Protein AF-A0A896TCZ3-F1 (afdb_monomer_lite)

InterPro domains:
  IPR009899 Antirestriction [PF07275] (6-73)
  IPR041895 Antirestriction protein ArdA, domain 1 [G3DSA:3.10.20.480] (1-64)

Foldseek 3Di:
DDFKKFKKWQVLCVVVVNIQIDIDGPPDDVVVVCVRRVLDPVRHNDMFTPDIDDPVPDDDGRPDDSVVVNVVVVVVVVVVPPDD

Secondary structure (DSSP, 8-state):
-PPPEEEEEEHHHHHTT---EEEEESS--HHHHHHHHT-BTTTBS-EEEEEEE--TT----TT--HHHHHHHHHHHHHHHTS--

Sequence (84 aa):
METPKIYVVNLNSYNNMKTRGRWYDLPVDFRQIQRDLLLDEEHGEEFAIHDFENFYGYKVGEYSSIKELNVTLSQVFRVTNVEF

pLDDT: mean 89.64, std 13.73, range [44.5, 98.62]

Organism: Lactococcus lactis subsp. cremoris (NCBI:txid1359)

Radius of gyration: 14.14 Å; chains: 1; bounding box: 35×20×46 Å

Structure (mmCIF, N/CA/C/O backbone):
data_AF-A0A896TCZ3-F1
#
_entry.id   AF-A0A896TCZ3-F1
#
loop_
_atom_site.group_PDB
_atom_site.id
_atom_site.type_symbol
_atom_site.label_atom_id
_atom_site.label_alt_id
_atom_site.label_comp_id
_atom_site.label_asym_id
_atom_site.label_entity_id
_atom_site.label_seq_id
_atom_site.pdbx_PDB_ins_code
_atom_site.Cartn_x
_atom_site.Cartn_y
_atom_site.Cartn_z
_atom_site.occupancy
_atom_site.B_iso_or_equiv
_atom_site.auth_seq_id
_atom_site.auth_comp_id
_atom_site.auth_asym_id
_atom_site.auth_atom_id
_atom_site.pdbx_PDB_model_num
ATOM 1 N N . MET A 1 1 ? -19.468 -4.433 12.784 1.00 67.00 1 MET A N 1
ATOM 2 C CA . MET A 1 1 ? -18.838 -3.534 11.795 1.00 67.00 1 MET A CA 1
ATOM 3 C C . MET A 1 1 ? -18.126 -4.394 10.776 1.00 67.00 1 MET A C 1
ATOM 5 O O . MET A 1 1 ? -17.546 -5.399 11.170 1.00 67.00 1 MET A O 1
ATOM 9 N N . GLU A 1 2 ? -18.214 -4.041 9.499 1.00 82.38 2 GLU A N 1
ATOM 10 C CA . GLU A 1 2 ? -17.406 -4.686 8.463 1.00 82.38 2 GLU A CA 1
ATOM 11 C C . GLU A 1 2 ? -15.925 -4.330 8.628 1.00 82.38 2 GLU A C 1
ATOM 13 O O . GLU A 1 2 ? -15.598 -3.244 9.119 1.00 82.38 2 GLU A O 1
ATOM 18 N N . THR A 1 3 ? -15.046 -5.249 8.227 1.00 89.19 3 THR A N 1
ATOM 19 C CA . THR A 1 3 ? -13.594 -5.077 8.314 1.00 89.19 3 THR A CA 1
ATOM 20 C C . THR A 1 3 ? -13.135 -3.956 7.372 1.00 89.19 3 THR A C 1
ATOM 22 O O . THR A 1 3 ? -13.496 -3.990 6.194 1.00 89.19 3 THR A O 1
ATOM 25 N N . PRO A 1 4 ? -12.345 -2.980 7.855 1.00 92.75 4 PRO A N 1
ATOM 26 C CA . PRO A 1 4 ? -11.721 -1.946 7.032 1.00 92.75 4 PRO A CA 1
ATOM 27 C C . PRO A 1 4 ? -10.797 -2.534 5.972 1.00 92.75 4 PRO A C 1
ATOM 29 O O . PRO A 1 4 ? -10.032 -3.459 6.263 1.00 92.75 4 PRO A O 1
ATOM 32 N N . LYS A 1 5 ? -10.847 -1.974 4.761 1.00 96.00 5 LYS A N 1
ATOM 33 C CA . LYS A 1 5 ? -10.080 -2.474 3.615 1.00 96.00 5 LYS A CA 1
ATOM 34 C C . LYS A 1 5 ? -9.440 -1.350 2.834 1.00 96.00 5 LYS A C 1
ATOM 36 O O . LYS A 1 5 ? -10.004 -0.265 2.729 1.00 96.00 5 LYS A O 1
ATOM 41 N N . ILE A 1 6 ? -8.292 -1.637 2.239 1.00 97.94 6 ILE A N 1
ATOM 42 C CA . ILE A 1 6 ? -7.595 -0.722 1.332 1.00 97.94 6 ILE A CA 1
ATOM 43 C C . ILE A 1 6 ? -7.281 -1.421 0.015 1.00 97.94 6 ILE A C 1
ATOM 45 O O . ILE A 1 6 ? -6.897 -2.594 0.002 1.00 97.94 6 ILE A O 1
ATOM 49 N N . TYR A 1 7 ? -7.424 -0.693 -1.085 1.00 98.31 7 TYR A N 1
ATOM 50 C CA . TYR A 1 7 ? -6.972 -1.113 -2.401 1.00 98.31 7 TYR A CA 1
ATOM 51 C C . TYR A 1 7 ? -5.610 -0.491 -2.683 1.00 98.31 7 TYR A C 1
ATOM 53 O O . TYR A 1 7 ? -5.485 0.727 -2.833 1.00 98.31 7 TYR A O 1
ATOM 61 N N . VAL A 1 8 ? -4.586 -1.338 -2.734 1.00 98.62 8 VAL A N 1
ATOM 62 C CA . VAL A 1 8 ? -3.190 -0.921 -2.895 1.00 98.62 8 VAL A CA 1
ATOM 63 C C . VAL A 1 8 ? -2.699 -1.314 -4.278 1.00 98.62 8 VAL A C 1
ATOM 65 O O . VAL A 1 8 ? -2.961 -2.434 -4.723 1.00 98.62 8 VAL A O 1
ATOM 68 N N . VAL A 1 9 ? -1.965 -0.419 -4.938 1.00 98.44 9 VAL A N 1
ATOM 69 C CA . VAL A 1 9 ? -1.355 -0.649 -6.254 1.00 98.44 9 VAL A CA 1
ATOM 70 C C . VAL A 1 9 ? 0.162 -0.490 -6.207 1.00 98.44 9 VAL A C 1
ATOM 72 O O . VAL A 1 9 ? 0.667 0.364 -5.485 1.00 98.44 9 VAL A O 1
ATOM 75 N N . ASN A 1 10 ? 0.888 -1.267 -7.014 1.00 98.56 10 ASN A N 1
ATOM 76 C CA . ASN A 1 10 ? 2.291 -0.994 -7.342 1.00 98.56 10 ASN A CA 1
ATOM 77 C C . ASN A 1 10 ? 2.347 0.165 -8.359 1.00 98.56 10 ASN A C 1
ATOM 79 O O . ASN A 1 10 ? 1.787 0.051 -9.460 1.00 98.56 10 ASN A O 1
ATOM 83 N N . LEU A 1 11 ? 3.035 1.257 -8.017 1.00 97.81 11 LEU A N 1
ATOM 84 C CA . LEU A 1 11 ? 3.058 2.483 -8.824 1.00 97.81 11 LEU A CA 1
ATOM 85 C C . LEU A 1 11 ? 3.791 2.320 -10.157 1.00 97.81 11 LEU A C 1
ATOM 87 O O . LEU A 1 11 ? 3.334 2.841 -11.175 1.00 97.81 11 LEU A O 1
ATOM 91 N N . ASN A 1 12 ? 4.884 1.558 -10.196 1.00 98.06 12 ASN A N 1
ATOM 92 C CA . ASN A 1 12 ? 5.586 1.277 -11.446 1.00 98.06 12 ASN A CA 1
ATOM 93 C C . ASN A 1 12 ? 4.661 0.543 -12.428 1.00 98.06 12 ASN A C 1
ATOM 95 O O . ASN A 1 12 ? 4.528 0.941 -13.587 1.00 98.06 12 ASN A O 1
ATOM 99 N N . SER A 1 13 ? 3.951 -0.479 -11.951 1.00 97.31 13 SER A N 1
ATOM 100 C CA . SER A 1 13 ? 3.003 -1.233 -12.772 1.00 97.31 13 SER A CA 1
ATOM 101 C C . SER A 1 13 ? 1.836 -0.367 -13.263 1.00 97.31 13 SER A C 1
ATOM 103 O O . SER A 1 13 ? 1.423 -0.491 -14.417 1.00 97.31 13 SER A O 1
ATOM 105 N N . TYR A 1 14 ? 1.347 0.545 -12.417 1.00 97.00 14 TYR A N 1
ATOM 106 C CA . TYR A 1 14 ? 0.275 1.481 -12.740 1.00 97.00 14 TYR A CA 1
ATOM 107 C C . TYR A 1 14 ? 0.700 2.468 -13.836 1.00 97.00 14 TYR A C 1
ATOM 109 O O . TYR A 1 14 ? 0.035 2.576 -14.867 1.00 97.00 14 TYR A O 1
ATOM 117 N N . ASN A 1 15 ? 1.866 3.099 -13.673 1.00 96.81 15 ASN A N 1
ATOM 118 C CA . ASN A 1 15 ? 2.418 4.057 -14.636 1.00 96.81 15 ASN A CA 1
ATOM 119 C C . ASN A 1 15 ? 2.721 3.424 -16.004 1.00 96.81 15 ASN A C 1
ATOM 121 O O . ASN A 1 15 ? 2.662 4.099 -17.029 1.00 96.81 15 ASN A O 1
ATOM 125 N N . ASN A 1 16 ? 2.999 2.118 -16.035 1.00 96.69 16 ASN A N 1
ATOM 126 C CA . ASN A 1 16 ? 3.263 1.359 -17.258 1.00 96.69 16 ASN A CA 1
ATOM 127 C C . ASN A 1 16 ? 2.017 0.670 -17.849 1.00 96.69 16 ASN A C 1
ATOM 129 O O . ASN A 1 16 ? 2.160 -0.214 -18.697 1.00 96.69 16 ASN A O 1
ATOM 133 N N . MET A 1 17 ? 0.803 1.031 -17.408 1.00 95.62 17 MET A N 1
ATOM 134 C CA . MET A 1 17 ? -0.468 0.441 -17.871 1.00 95.62 17 MET A CA 1
ATOM 135 C C . MET A 1 17 ? -0.550 -1.091 -17.694 1.00 95.62 17 MET A C 1
ATOM 137 O O . MET A 1 17 ? -1.267 -1.781 -18.418 1.00 95.62 17 MET A O 1
ATOM 141 N N . LYS A 1 18 ? 0.186 -1.638 -16.720 1.00 94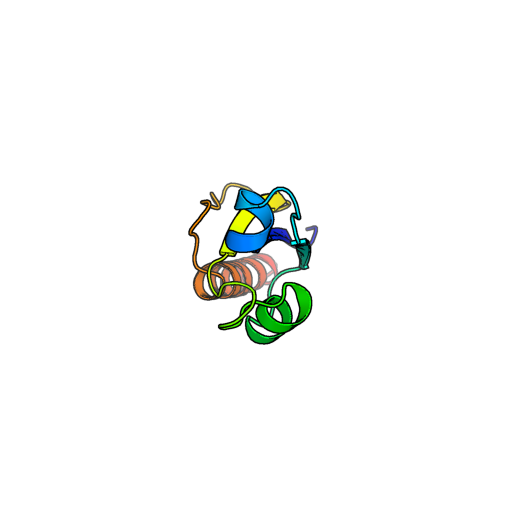.75 18 LYS A N 1
ATOM 142 C CA . LYS A 1 18 ? 0.221 -3.063 -16.345 1.00 94.75 18 LYS A CA 1
ATOM 143 C C . LYS A 1 18 ? -0.174 -3.238 -14.878 1.00 94.75 18 LYS A C 1
ATOM 145 O O . LYS A 1 18 ? 0.452 -4.012 -14.157 1.00 94.75 18 LYS A O 1
ATOM 150 N N . THR A 1 19 ? -1.168 -2.469 -14.435 1.00 94.81 19 THR A N 1
ATOM 151 C CA . THR A 1 19 ? -1.516 -2.279 -13.024 1.00 94.81 19 THR A CA 1
ATOM 152 C C . THR A 1 19 ? -1.636 -3.592 -12.260 1.00 94.81 19 THR A C 1
ATOM 154 O O . THR A 1 19 ? -2.479 -4.438 -12.563 1.00 94.81 19 THR A O 1
ATOM 157 N N . ARG A 1 20 ? -0.822 -3.715 -11.214 1.00 97.06 20 ARG A N 1
ATOM 158 C CA . ARG A 1 20 ? -0.916 -4.736 -10.175 1.00 97.06 20 ARG A CA 1
ATOM 159 C C . ARG A 1 20 ? -1.493 -4.075 -8.935 1.00 97.06 20 ARG A C 1
ATOM 161 O O . ARG A 1 20 ? -0.819 -3.274 -8.290 1.00 97.06 20 ARG A O 1
ATOM 168 N N . GLY A 1 21 ? -2.744 -4.395 -8.629 1.00 97.88 21 GLY A N 1
ATOM 169 C CA . GLY A 1 21 ? -3.426 -3.911 -7.438 1.00 97.88 21 GLY A CA 1
ATOM 170 C C . GLY A 1 21 ? -4.259 -4.997 -6.778 1.00 97.88 21 GLY A C 1
ATOM 171 O O . GLY A 1 21 ? -4.665 -5.963 -7.430 1.00 97.88 21 GLY A O 1
ATOM 172 N N . ARG A 1 22 ? -4.479 -4.862 -5.471 1.00 98.62 22 ARG A N 1
ATOM 173 C CA . ARG A 1 22 ? -5.238 -5.829 -4.670 1.00 98.62 22 ARG A CA 1
ATOM 174 C C . ARG A 1 22 ? -5.874 -5.157 -3.453 1.00 98.62 22 ARG A C 1
ATOM 176 O O . ARG A 1 22 ? -5.327 -4.209 -2.897 1.00 98.62 22 ARG A O 1
ATOM 183 N N . TRP A 1 23 ? -7.028 -5.687 -3.051 1.00 98.44 23 TRP A N 1
ATOM 184 C CA . TRP A 1 23 ? -7.698 -5.360 -1.795 1.00 98.44 23 TRP A CA 1
ATOM 185 C C . TRP A 1 23 ? -7.091 -6.127 -0.621 1.00 98.44 23 TRP A C 1
ATOM 187 O O . TRP A 1 23 ? -6.867 -7.335 -0.723 1.00 98.44 23 TRP A O 1
ATOM 197 N N . TYR A 1 24 ? -6.897 -5.437 0.501 1.00 98.00 24 TYR A N 1
ATOM 198 C CA . TYR A 1 24 ? -6.417 -6.022 1.750 1.00 98.00 24 TYR A CA 1
ATOM 199 C C . TYR A 1 24 ? -7.328 -5.642 2.907 1.00 98.00 24 TYR A C 1
ATOM 201 O O . TYR A 1 24 ? -7.593 -4.459 3.126 1.00 98.00 24 TYR A O 1
ATOM 209 N N . ASP A 1 25 ? -7.751 -6.650 3.663 1.00 96.00 25 ASP A N 1
ATOM 210 C CA . ASP A 1 25 ? -8.393 -6.464 4.958 1.00 96.00 25 ASP A CA 1
ATOM 211 C C . ASP A 1 25 ? -7.343 -6.033 5.987 1.00 96.00 25 ASP A C 1
ATOM 213 O O . ASP A 1 25 ? -6.233 -6.569 6.015 1.00 96.00 25 ASP A O 1
ATOM 217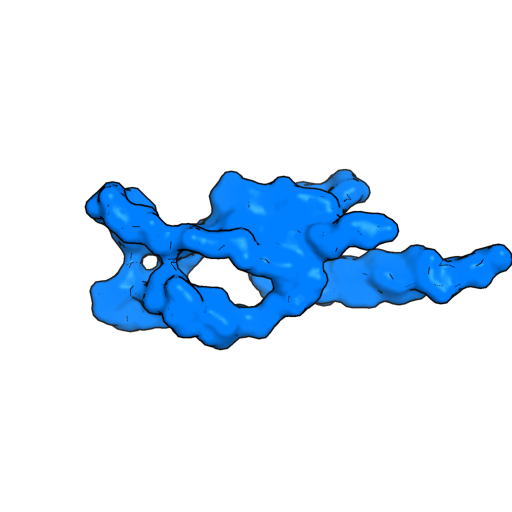 N N . LEU A 1 26 ? -7.694 -5.074 6.841 1.00 93.50 26 LEU A N 1
ATOM 218 C CA . LEU A 1 26 ? -6.814 -4.598 7.900 1.00 93.50 26 LEU A CA 1
ATOM 219 C C . LEU A 1 26 ? -7.126 -5.270 9.253 1.00 93.50 26 LEU A C 1
ATOM 221 O O . LEU A 1 26 ? -8.296 -5.491 9.576 1.00 93.50 26 LEU A O 1
ATOM 225 N N . PRO A 1 27 ? -6.103 -5.533 10.091 1.00 94.62 27 PRO A N 1
ATOM 226 C CA . PRO A 1 27 ? -4.695 -5.229 9.849 1.00 94.62 27 PRO A CA 1
ATOM 227 C C . PRO A 1 27 ? -4.028 -6.197 8.856 1.00 94.62 27 PRO A C 1
ATOM 229 O O . PRO A 1 27 ? -4.310 -7.391 8.864 1.00 94.62 27 PRO A O 1
ATOM 232 N N . VAL A 1 28 ? -3.094 -5.683 8.050 1.00 95.75 28 VAL A N 1
ATOM 233 C CA . VAL A 1 28 ? -2.338 -6.461 7.049 1.00 95.75 28 VAL A CA 1
ATOM 234 C C . VAL A 1 28 ? -0.831 -6.360 7.285 1.00 95.75 28 VAL A C 1
ATOM 236 O O . VAL A 1 28 ? -0.315 -5.288 7.612 1.00 95.75 28 VAL A O 1
ATOM 239 N N . ASP A 1 29 ? -0.098 -7.462 7.112 1.00 96.50 29 ASP A N 1
ATOM 240 C CA . ASP A 1 29 ? 1.369 -7.430 7.110 1.00 96.50 29 ASP A CA 1
ATOM 241 C C . ASP A 1 29 ? 1.871 -6.781 5.813 1.00 96.50 29 ASP A C 1
ATOM 243 O O . ASP A 1 29 ? 1.547 -7.224 4.711 1.00 96.50 29 ASP A O 1
ATOM 247 N N . PHE A 1 30 ? 2.715 -5.756 5.927 1.00 96.38 30 PHE A N 1
ATOM 248 C CA . PHE A 1 30 ? 3.300 -5.102 4.761 1.00 96.38 30 PHE A CA 1
ATOM 249 C C . PHE A 1 30 ? 4.093 -6.078 3.878 1.00 96.38 30 PHE A C 1
ATOM 251 O O . PHE A 1 30 ? 4.050 -5.967 2.654 1.00 96.38 30 PHE A O 1
ATOM 258 N N . ARG A 1 31 ? 4.736 -7.100 4.461 1.00 97.56 31 ARG A N 1
ATOM 259 C CA . ARG A 1 31 ? 5.455 -8.127 3.684 1.00 97.56 31 ARG A CA 1
ATOM 260 C C . ARG A 1 31 ? 4.528 -8.937 2.782 1.00 97.56 31 ARG A C 1
ATOM 262 O O . ARG A 1 31 ? 4.964 -9.425 1.740 1.00 97.56 31 ARG A O 1
ATOM 269 N N . GLN A 1 32 ? 3.261 -9.094 3.170 1.00 98.12 32 GLN A N 1
ATOM 270 C CA . GLN A 1 32 ? 2.254 -9.712 2.315 1.00 98.12 32 GLN A CA 1
ATOM 271 C C . GLN A 1 32 ? 1.970 -8.822 1.103 1.00 98.12 32 GLN A C 1
ATOM 273 O O . GLN A 1 32 ? 2.019 -9.319 -0.017 1.00 98.12 32 GLN A O 1
ATOM 278 N N . ILE A 1 33 ? 1.766 -7.516 1.313 1.00 98.19 33 ILE A N 1
ATOM 279 C CA . ILE A 1 33 ? 1.555 -6.550 0.222 1.00 98.19 33 ILE A CA 1
ATOM 280 C C . ILE A 1 33 ? 2.747 -6.560 -0.742 1.00 98.19 33 ILE A C 1
ATOM 282 O O . ILE A 1 33 ? 2.552 -6.645 -1.952 1.00 98.19 33 ILE A O 1
ATOM 286 N N . GLN A 1 34 ? 3.977 -6.534 -0.216 1.00 98.12 34 GLN A N 1
ATOM 287 C CA . GLN A 1 34 ? 5.187 -6.562 -1.043 1.00 98.12 34 GLN A CA 1
ATOM 288 C C . GLN A 1 34 ? 5.244 -7.799 -1.942 1.00 98.12 34 GLN A C 1
ATOM 290 O O . GLN A 1 34 ? 5.512 -7.683 -3.135 1.00 98.12 34 GLN A O 1
ATOM 295 N N . ARG A 1 35 ? 4.952 -8.982 -1.390 1.00 98.12 35 ARG A N 1
ATOM 296 C CA . ARG A 1 35 ? 4.939 -10.234 -2.157 1.00 98.12 35 ARG A CA 1
ATOM 297 C C . ARG A 1 35 ? 3.822 -10.273 -3.194 1.00 98.12 35 ARG A C 1
ATOM 299 O O . ARG A 1 35 ? 4.050 -10.704 -4.318 1.00 98.12 35 ARG A O 1
ATOM 306 N N . ASP A 1 36 ? 2.626 -9.854 -2.806 1.00 98.19 36 ASP A N 1
ATOM 307 C CA . ASP A 1 36 ? 1.435 -9.938 -3.647 1.00 98.19 36 ASP A CA 1
ATOM 308 C C . ASP A 1 36 ? 1.481 -8.952 -4.823 1.00 98.19 36 ASP A C 1
ATOM 310 O O . ASP A 1 36 ? 0.972 -9.262 -5.902 1.00 98.19 36 ASP A O 1
ATOM 314 N N . LEU A 1 37 ? 2.091 -7.777 -4.628 1.00 98.12 37 LEU A N 1
ATOM 315 C CA . LEU A 1 37 ? 2.181 -6.719 -5.641 1.00 98.12 37 LEU A CA 1
ATOM 316 C C . LEU A 1 37 ? 3.538 -6.643 -6.354 1.00 98.12 37 LEU A C 1
ATOM 318 O O . LEU A 1 37 ? 3.690 -5.795 -7.236 1.00 98.12 37 LEU A O 1
ATOM 322 N N . LEU A 1 38 ? 4.487 -7.520 -6.008 1.00 98.00 38 LEU A N 1
ATOM 323 C CA . LEU A 1 38 ? 5.875 -7.482 -6.487 1.00 98.00 38 LEU A CA 1
ATOM 324 C C . LEU A 1 38 ? 6.501 -6.103 -6.237 1.00 98.00 38 LEU A C 1
ATOM 326 O O . LEU A 1 38 ? 6.840 -5.384 -7.170 1.00 98.00 38 LEU A O 1
ATOM 330 N N . LEU A 1 39 ? 6.553 -5.691 -4.970 1.00 97.81 39 LEU A N 1
ATOM 331 C CA . LEU A 1 39 ? 7.271 -4.480 -4.568 1.00 97.81 39 LEU A CA 1
ATOM 332 C C . LEU A 1 39 ? 8.737 -4.843 -4.322 1.00 97.81 39 LEU A C 1
ATOM 334 O O . LEU A 1 39 ? 9.103 -5.239 -3.212 1.00 97.81 39 LEU A O 1
ATOM 338 N N . ASP A 1 40 ? 9.540 -4.756 -5.376 1.00 97.56 40 ASP A N 1
ATOM 339 C CA . ASP A 1 40 ? 10.964 -5.095 -5.394 1.00 97.56 40 ASP A CA 1
ATOM 340 C C . ASP A 1 40 ? 11.742 -4.206 -6.384 1.00 97.56 40 ASP A C 1
ATOM 342 O O . ASP A 1 40 ? 11.162 -3.378 -7.088 1.00 97.56 40 ASP A O 1
ATOM 346 N N . GLU A 1 41 ? 13.067 -4.363 -6.426 1.00 97.12 41 GLU A N 1
ATOM 347 C CA . GLU A 1 41 ? 13.966 -3.557 -7.264 1.00 97.12 41 GLU A CA 1
ATOM 348 C C . GLU A 1 41 ? 13.660 -3.679 -8.771 1.00 97.12 41 GLU A C 1
ATOM 350 O O . GLU A 1 41 ? 13.817 -2.711 -9.515 1.00 97.12 41 GLU A O 1
ATOM 355 N N . GLU A 1 42 ? 13.181 -4.839 -9.235 1.00 96.81 42 GLU A N 1
ATOM 356 C CA . GLU A 1 42 ? 12.899 -5.093 -10.655 1.00 96.81 42 GLU A CA 1
ATOM 357 C C . GLU A 1 42 ? 11.539 -4.520 -11.081 1.00 96.81 42 GLU A C 1
ATOM 359 O O . GLU A 1 42 ? 11.389 -3.979 -12.181 1.00 96.81 42 GLU A O 1
ATOM 364 N N . HIS A 1 43 ? 10.538 -4.623 -10.209 1.00 97.12 43 HIS A N 1
ATOM 365 C CA . HIS A 1 43 ? 9.146 -4.283 -10.503 1.00 97.12 43 HIS A CA 1
ATOM 366 C C . HIS A 1 43 ? 8.698 -2.947 -9.903 1.00 97.12 43 HIS A C 1
ATOM 368 O O . HIS A 1 43 ? 7.554 -2.547 -10.128 1.00 97.12 43 HIS A O 1
ATOM 374 N N . GLY A 1 44 ? 9.581 -2.257 -9.181 1.00 96.69 44 GLY A N 1
ATOM 375 C CA . GLY A 1 44 ? 9.323 -1.008 -8.474 1.00 96.69 44 GLY A CA 1
ATOM 376 C C . GLY A 1 44 ? 8.841 -1.235 -7.043 1.00 96.69 44 GLY A C 1
ATOM 377 O O . GLY A 1 44 ? 7.916 -2.003 -6.799 1.00 96.69 44 GLY A O 1
ATOM 378 N N . GLU A 1 45 ? 9.444 -0.516 -6.099 1.00 96.69 45 GLU A N 1
ATOM 379 C CA . GLU A 1 45 ? 9.178 -0.666 -4.661 1.00 96.69 45 GLU A CA 1
ATOM 380 C C . GLU A 1 45 ? 8.008 0.197 -4.164 1.00 96.69 45 GLU A C 1
ATOM 382 O O . GLU A 1 45 ? 7.467 -0.028 -3.079 1.00 96.69 45 GLU A O 1
ATOM 387 N N . GLU A 1 46 ? 7.618 1.201 -4.949 1.00 97.38 46 GLU A N 1
ATOM 388 C CA . GLU A 1 46 ? 6.625 2.191 -4.551 1.00 97.38 46 GLU A CA 1
ATOM 389 C C . GLU A 1 46 ? 5.190 1.689 -4.749 1.00 97.38 46 GLU A C 1
ATOM 391 O O . GLU A 1 46 ? 4.848 1.033 -5.741 1.00 97.38 46 GLU A O 1
ATOM 396 N N . PHE A 1 47 ? 4.320 2.060 -3.812 1.00 98.19 47 PHE A N 1
ATOM 397 C CA . PHE A 1 47 ? 2.902 1.733 -3.834 1.00 98.19 47 PHE A CA 1
ATOM 398 C C . PHE A 1 47 ? 2.046 2.950 -3.480 1.00 98.19 47 PHE A C 1
ATOM 400 O O . PHE A 1 47 ? 2.524 3.901 -2.863 1.00 98.19 47 PHE A O 1
ATOM 407 N N . ALA A 1 48 ? 0.765 2.883 -3.833 1.00 98.31 48 ALA A N 1
ATOM 408 C CA . ALA A 1 48 ? -0.238 3.875 -3.463 1.00 98.31 48 ALA A CA 1
ATOM 409 C C . ALA A 1 48 ? -1.562 3.205 -3.084 1.00 98.31 48 ALA A C 1
ATOM 411 O O . ALA A 1 48 ? -1.900 2.132 -3.592 1.00 98.31 48 ALA A O 1
ATOM 412 N N . ILE A 1 49 ? -2.319 3.844 -2.193 1.00 98.44 49 ILE A N 1
ATOM 413 C CA . ILE A 1 49 ? -3.691 3.458 -1.857 1.00 98.44 49 ILE A CA 1
ATOM 414 C C . ILE A 1 49 ? -4.630 4.212 -2.796 1.00 98.44 49 ILE A C 1
ATOM 416 O O . ILE A 1 49 ? -4.753 5.429 -2.711 1.00 98.44 49 ILE A O 1
ATOM 420 N N . HIS A 1 50 ? -5.288 3.501 -3.703 1.00 97.44 50 HIS A N 1
ATOM 421 C CA . HIS A 1 50 ? -6.190 4.126 -4.675 1.00 97.44 50 HIS A CA 1
ATOM 422 C C . HIS A 1 50 ? -7.651 4.120 -4.220 1.00 97.44 50 HIS A C 1
ATOM 424 O O . HIS A 1 50 ? -8.435 4.920 -4.722 1.00 97.44 50 HIS A O 1
ATOM 430 N N . ASP A 1 51 ? -8.016 3.235 -3.289 1.00 97.88 51 ASP A N 1
ATOM 431 C CA . ASP A 1 51 ? -9.375 3.158 -2.751 1.00 97.88 51 ASP A CA 1
ATOM 432 C C . ASP A 1 51 ? -9.395 2.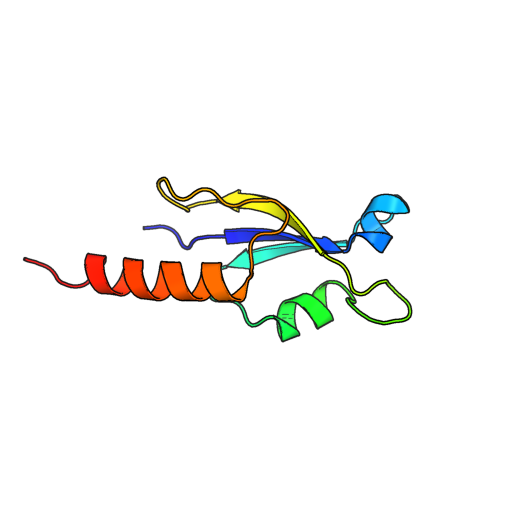562 -1.334 1.00 97.88 51 ASP A C 1
ATOM 434 O O . ASP A 1 51 ? -8.420 1.934 -0.899 1.00 97.88 51 ASP A O 1
ATOM 438 N N . PHE A 1 52 ? -10.487 2.766 -0.598 1.00 96.06 52 PHE A N 1
ATOM 439 C CA . PHE A 1 52 ? -10.667 2.245 0.756 1.00 96.06 52 PHE A CA 1
ATOM 440 C C . PHE A 1 52 ? -12.141 2.084 1.143 1.00 96.06 52 PHE A C 1
ATOM 442 O O . PHE A 1 52 ? -13.006 2.856 0.741 1.00 96.06 52 PHE A O 1
ATOM 449 N N . GLU A 1 53 ? -12.418 1.119 2.019 1.00 95.06 53 GLU A N 1
ATOM 450 C CA . GLU A 1 53 ? -13.764 0.811 2.509 1.00 95.06 53 GLU A CA 1
ATOM 451 C C . GLU A 1 53 ? -13.786 0.676 4.035 1.00 95.06 53 GLU A C 1
ATOM 453 O O . GLU A 1 53 ? -12.796 0.292 4.662 1.00 95.06 53 GLU A O 1
ATOM 458 N N . ASN A 1 54 ? -14.946 0.951 4.640 1.00 91.56 54 ASN A N 1
ATOM 459 C CA . ASN A 1 54 ? -15.226 0.673 6.054 1.00 91.56 54 ASN A CA 1
ATOM 460 C C . ASN A 1 54 ? -14.318 1.408 7.060 1.00 91.56 54 ASN A C 1
ATOM 462 O O . ASN A 1 54 ? -14.035 0.910 8.146 1.00 91.56 54 ASN A O 1
ATOM 466 N N . PHE A 1 55 ? -13.902 2.635 6.730 1.00 87.88 55 PHE A N 1
ATOM 467 C CA . PHE A 1 55 ? -13.125 3.511 7.621 1.00 87.88 55 PHE A CA 1
ATOM 468 C C . PHE A 1 55 ? -13.975 4.465 8.483 1.00 87.88 55 PHE A C 1
ATOM 470 O O . PHE A 1 55 ? -13.416 5.248 9.239 1.00 87.88 55 PHE A O 1
ATOM 477 N N . TYR A 1 56 ? -15.312 4.415 8.396 1.00 83.12 56 TYR A N 1
ATOM 478 C CA . TYR A 1 56 ? -16.274 5.084 9.299 1.00 83.12 56 TYR A CA 1
ATOM 479 C C . TYR A 1 56 ? -15.893 6.514 9.757 1.00 83.12 56 TYR 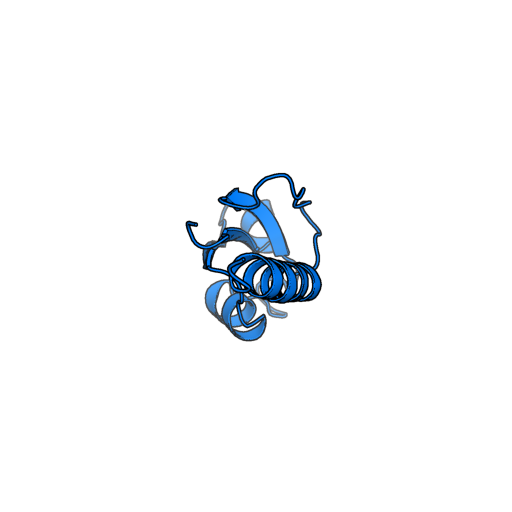A C 1
ATOM 481 O O . TYR A 1 56 ? -15.958 6.838 10.940 1.00 83.12 56 TYR A O 1
ATOM 489 N N . GLY A 1 57 ? -15.496 7.380 8.818 1.00 81.69 57 GLY A N 1
ATOM 490 C CA . GLY A 1 57 ? -15.155 8.786 9.087 1.00 81.69 57 GLY A CA 1
ATOM 491 C C . GLY A 1 57 ? -13.656 9.087 9.186 1.00 81.69 57 GLY A C 1
ATOM 492 O O . GLY A 1 57 ? -13.272 10.257 9.146 1.00 81.69 57 GLY A O 1
ATOM 493 N N . TYR A 1 58 ? -12.800 8.066 9.229 1.00 85.19 58 TYR A N 1
ATOM 494 C CA . TYR A 1 58 ? -11.365 8.235 9.015 1.00 85.19 58 TYR A CA 1
ATOM 495 C C . TYR A 1 58 ? -11.073 8.445 7.528 1.00 85.19 58 TYR A C 1
ATOM 497 O O . TYR A 1 58 ? -11.632 7.773 6.661 1.00 85.19 58 TYR A O 1
ATOM 505 N N . LYS A 1 59 ? -10.182 9.394 7.233 1.00 87.25 59 LYS A N 1
ATOM 506 C CA . LYS A 1 59 ? -9.693 9.630 5.874 1.00 87.25 59 LYS A CA 1
ATOM 507 C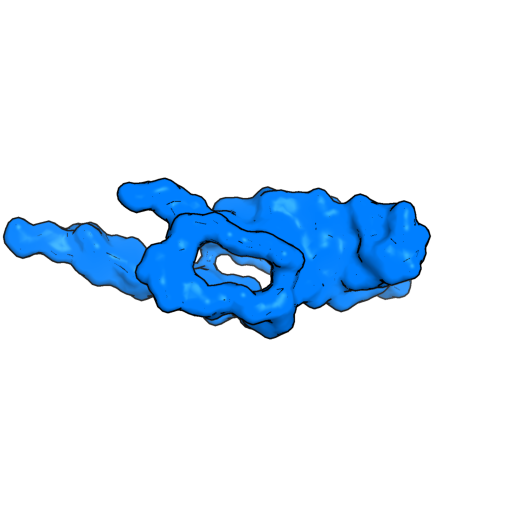 C . LYS A 1 59 ? -8.465 8.769 5.626 1.00 87.25 59 LYS A C 1
ATOM 509 O O . LYS A 1 59 ? -7.526 8.812 6.418 1.00 87.25 59 LYS A O 1
ATOM 514 N N . VAL A 1 60 ? -8.464 8.056 4.508 1.00 94.19 60 VAL A N 1
ATOM 515 C CA . VAL A 1 60 ? -7.279 7.378 3.985 1.00 94.19 60 VAL A CA 1
ATOM 516 C C . VAL A 1 60 ? -6.789 8.180 2.789 1.00 94.19 60 VAL A C 1
ATOM 518 O O . VAL A 1 60 ? -7.560 8.502 1.887 1.00 94.19 60 VAL A O 1
ATOM 521 N N . GLY A 1 61 ? -5.525 8.580 2.837 1.00 95.69 61 GLY A N 1
ATOM 522 C CA . GLY A 1 61 ? -4.845 9.241 1.735 1.00 95.69 61 GLY A CA 1
ATOM 523 C C . GLY A 1 61 ? -4.057 8.238 0.903 1.00 95.69 61 GLY A C 1
ATOM 524 O O . GLY A 1 61 ? -3.716 7.153 1.371 1.00 95.69 61 GLY A O 1
ATOM 525 N N . GLU A 1 62 ? -3.707 8.650 -0.310 1.00 96.44 62 GLU A N 1
ATOM 526 C CA . GLU A 1 62 ? -2.942 7.845 -1.267 1.00 96.44 62 GLU A CA 1
ATOM 527 C C . GLU A 1 62 ? -1.618 7.317 -0.692 1.00 96.44 62 GLU A C 1
ATOM 529 O O . GLU A 1 62 ? -1.242 6.170 -0.920 1.00 96.44 62 GLU A O 1
ATOM 534 N N . TYR A 1 63 ? -0.963 8.136 0.131 1.00 95.94 63 TYR A N 1
ATOM 535 C CA . TYR A 1 63 ? 0.319 7.837 0.774 1.00 95.94 63 TYR A CA 1
ATOM 536 C C . TYR A 1 63 ? 0.178 7.538 2.271 1.00 95.94 63 TYR A C 1
ATOM 538 O O . TYR A 1 63 ? 1.142 7.660 3.030 1.00 95.94 63 TYR A O 1
ATOM 546 N N . SER A 1 64 ? -1.029 7.198 2.736 1.00 96.12 64 SER A N 1
ATOM 547 C CA . SER A 1 64 ? -1.229 6.829 4.137 1.00 96.12 64 SER A CA 1
ATOM 548 C C . SER A 1 64 ? -0.386 5.606 4.507 1.00 96.12 64 SER A C 1
ATOM 550 O O . SER A 1 64 ? -0.321 4.613 3.785 1.00 96.12 64 SER A O 1
ATOM 552 N N . SER A 1 65 ? 0.250 5.668 5.677 1.00 95.31 65 SER A N 1
ATOM 553 C CA . SER A 1 65 ? 1.098 4.591 6.183 1.00 95.31 65 SER A CA 1
ATOM 554 C C . SER A 1 65 ? 0.267 3.363 6.555 1.00 95.31 65 SER A C 1
ATOM 556 O O . SER A 1 65 ? -0.580 3.424 7.446 1.00 95.31 65 SER A O 1
ATOM 558 N N . ILE A 1 66 ? 0.573 2.210 5.952 1.00 95.38 66 ILE A N 1
ATOM 559 C CA . ILE A 1 66 ? -0.064 0.919 6.279 1.00 95.38 66 ILE A CA 1
ATOM 560 C C . ILE A 1 66 ? 0.049 0.609 7.777 1.00 95.38 66 ILE A C 1
ATOM 562 O O . ILE A 1 66 ? -0.891 0.116 8.400 1.00 95.38 66 ILE A O 1
ATOM 566 N N . LYS A 1 67 ? 1.190 0.954 8.387 1.00 94.44 67 LYS A N 1
ATOM 56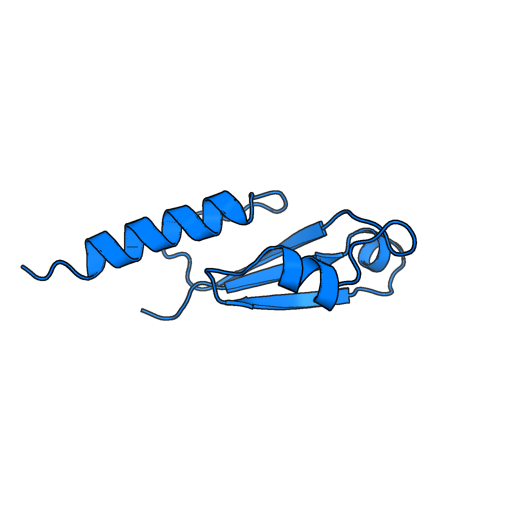7 C CA . LYS A 1 67 ? 1.415 0.759 9.822 1.00 94.44 67 LYS A CA 1
ATOM 568 C C . LYS A 1 67 ? 0.461 1.605 10.662 1.00 94.44 67 LYS A C 1
ATOM 570 O O . LYS A 1 67 ? -0.078 1.101 11.643 1.00 94.44 67 LYS A O 1
ATOM 575 N N . GLU A 1 68 ? 0.264 2.870 10.302 1.00 91.81 68 GLU A N 1
ATOM 576 C CA . GLU A 1 68 ? -0.657 3.757 11.021 1.00 91.81 68 GLU A CA 1
ATOM 577 C C . GLU A 1 68 ? -2.099 3.274 10.878 1.00 91.81 68 GLU A C 1
ATOM 579 O O . GLU A 1 68 ? -2.786 3.139 11.887 1.00 91.81 68 GLU A O 1
ATOM 584 N N . LEU A 1 69 ? -2.515 2.896 9.663 1.00 93.25 69 LEU A N 1
ATOM 585 C CA . LEU A 1 69 ? -3.850 2.348 9.409 1.00 93.25 69 LEU A CA 1
ATOM 586 C C . LEU A 1 69 ? -4.111 1.075 10.239 1.00 93.25 69 LEU A C 1
ATOM 588 O O . LEU A 1 69 ? -5.156 0.963 10.880 1.00 93.25 69 LEU A O 1
ATOM 592 N N . ASN A 1 70 ? -3.138 0.159 10.325 1.00 92.56 70 ASN A N 1
ATOM 593 C CA . ASN A 1 70 ? -3.225 -1.033 11.182 1.00 92.56 70 ASN A CA 1
ATOM 594 C C . ASN A 1 70 ? -3.410 -0.682 12.674 1.00 92.56 70 ASN A C 1
ATOM 596 O O . ASN A 1 70 ? -4.181 -1.333 13.392 1.00 92.56 70 ASN A O 1
ATOM 600 N N . VAL A 1 71 ? -2.692 0.335 13.165 1.00 87.00 71 VAL A N 1
ATOM 601 C CA . VAL A 1 71 ? -2.743 0.761 14.574 1.00 87.00 71 VAL A CA 1
ATOM 602 C C . VAL A 1 71 ? -4.062 1.453 14.898 1.00 87.00 71 VAL A C 1
ATOM 604 O O . VAL A 1 71 ? -4.677 1.114 15.912 1.00 87.00 71 VAL A O 1
ATOM 607 N N . THR A 1 72 ? -4.519 2.382 14.054 1.00 79.44 72 THR A N 1
ATOM 608 C CA . THR A 1 72 ? -5.781 3.107 14.263 1.00 79.44 72 THR A CA 1
ATOM 609 C C . THR A 1 72 ? -6.940 2.133 14.429 1.00 79.44 72 THR A C 1
ATOM 611 O O . THR A 1 72 ? -7.737 2.269 15.355 1.00 79.44 72 THR A O 1
ATOM 614 N N . LEU A 1 73 ? -6.989 1.080 13.618 1.00 72.38 73 LEU A N 1
ATOM 615 C CA . LEU A 1 73 ? -8.039 0.072 13.727 1.00 72.38 73 LEU A CA 1
ATOM 616 C C . LEU A 1 73 ? -7.928 -0.766 14.993 1.00 72.38 73 LEU A C 1
ATOM 618 O O . LEU A 1 73 ? -8.935 -1.005 15.654 1.00 72.38 73 LEU A O 1
ATOM 622 N N . SER A 1 74 ? -6.712 -1.134 15.395 1.00 68.81 74 SER A N 1
ATOM 623 C CA . SER A 1 74 ? -6.488 -1.829 16.668 1.00 68.81 74 SER A CA 1
ATOM 624 C C . SER A 1 74 ? -7.011 -1.019 17.865 1.00 68.81 74 SER A C 1
ATOM 626 O O . SER A 1 74 ? -7.475 -1.596 18.848 1.00 68.81 74 SER A O 1
ATOM 628 N N . GLN A 1 75 ? -6.964 0.315 17.793 1.00 67.75 75 GLN A N 1
ATOM 629 C CA . GLN A 1 75 ? -7.532 1.202 18.812 1.00 67.75 75 GLN A CA 1
ATOM 630 C C . GLN A 1 75 ? -9.061 1.306 18.709 1.00 67.75 75 GLN A C 1
ATOM 632 O O . GLN A 1 75 ? -9.730 1.215 19.736 1.00 67.75 75 GLN A O 1
ATOM 637 N N . VAL A 1 76 ? -9.620 1.431 17.500 1.00 64.75 76 VAL A N 1
ATOM 638 C CA . VAL A 1 76 ? -11.078 1.493 17.282 1.00 64.75 76 VAL A CA 1
ATOM 639 C C . VAL A 1 76 ? -11.760 0.210 17.763 1.00 64.75 76 VAL A C 1
ATOM 641 O O . VAL A 1 76 ? -12.665 0.293 18.588 1.00 64.75 76 VAL A O 1
ATOM 644 N N . PHE A 1 77 ? -11.272 -0.971 17.361 1.00 61.44 77 PHE A N 1
ATOM 645 C CA . PHE A 1 77 ? -11.825 -2.259 17.808 1.00 61.44 77 PHE A CA 1
ATOM 646 C C . PHE A 1 77 ? -11.730 -2.455 19.327 1.00 61.44 77 PHE A C 1
ATOM 648 O O . PHE A 1 77 ? -12.594 -3.091 19.927 1.00 61.44 77 PHE A O 1
ATOM 655 N N . ARG A 1 78 ? -10.699 -1.896 19.973 1.00 59.56 78 ARG A N 1
ATOM 656 C CA . ARG A 1 78 ? -10.588 -1.906 21.437 1.00 59.56 78 ARG A CA 1
ATOM 657 C C . ARG A 1 78 ? -11.647 -1.039 22.103 1.00 59.56 78 ARG A C 1
ATOM 659 O O . ARG A 1 78 ? -12.159 -1.444 23.134 1.00 59.56 78 ARG A O 1
ATOM 666 N N . VAL A 1 79 ? -11.960 0.129 21.546 1.00 59.12 79 VAL A N 1
ATOM 667 C CA . VAL A 1 79 ? -12.953 1.048 22.125 1.00 59.12 79 VAL A CA 1
ATOM 668 C C . VAL A 1 79 ? -14.380 0.554 21.877 1.00 59.12 79 VAL A C 1
ATOM 670 O O . VAL A 1 79 ? -15.217 0.677 22.762 1.00 59.12 79 VAL A O 1
ATOM 673 N N . THR A 1 80 ? -14.663 -0.057 20.724 1.00 57.88 80 THR A N 1
ATOM 674 C CA . THR A 1 80 ? -16.010 -0.562 20.398 1.00 57.88 80 THR A CA 1
ATOM 675 C C . THR A 1 80 ? -16.375 -1.874 21.093 1.00 57.88 80 THR A C 1
ATOM 677 O O . THR A 1 80 ? -17.554 -2.194 21.166 1.00 57.88 80 THR A O 1
ATOM 680 N N . ASN A 1 81 ? -15.391 -2.633 21.591 1.00 55.69 81 ASN A N 1
ATOM 681 C CA . ASN A 1 81 ? -15.610 -3.908 22.291 1.00 55.69 81 ASN A CA 1
ATOM 682 C C . ASN A 1 81 ? -15.616 -3.777 23.826 1.00 55.69 81 ASN A C 1
ATOM 684 O O . ASN A 1 81 ? -15.652 -4.790 24.524 1.00 55.69 81 ASN A O 1
ATOM 688 N N . VAL A 1 82 ? -15.564 -2.556 24.364 1.00 53.31 82 VAL A N 1
ATOM 689 C CA . VAL A 1 82 ? -15.916 -2.300 25.766 1.00 53.31 82 VAL A CA 1
ATOM 690 C C . VAL A 1 82 ? -17.397 -1.938 25.769 1.00 53.31 82 VAL A C 1
ATOM 692 O O . VAL A 1 82 ? -17.760 -0.780 25.578 1.00 53.31 82 VAL A O 1
ATOM 695 N N . GLU A 1 83 ? -18.255 -2.952 25.885 1.00 46.34 83 GLU A N 1
ATOM 696 C CA . GLU A 1 83 ? -19.689 -2.740 26.095 1.00 46.34 83 GLU A CA 1
ATOM 697 C C . GLU A 1 83 ? -19.918 -2.027 27.440 1.00 46.34 83 GLU A C 1
ATOM 699 O O . GLU A 1 83 ? -19.268 -2.349 28.440 1.00 46.34 83 GLU A O 1
ATOM 704 N N . PHE A 1 84 ? -20.814 -1.035 27.430 1.00 44.50 84 PHE A N 1
ATOM 705 C CA . PHE A 1 84 ? -21.443 -0.465 28.625 1.00 44.50 84 PHE A CA 1
ATOM 706 C C . PHE A 1 84 ? -22.571 -1.374 29.111 1.00 44.50 84 PHE A C 1
ATOM 708 O O . PHE A 1 84 ? -23.269 -1.939 28.238 1.00 44.50 84 PHE A O 1
#